Protein AF-A0A3D3EU34-F1 (afdb_monomer)

Mean predicted aligned error: 6.35 Å

pLDDT: mean 91.41, std 7.53, range [53.91, 98.38]

Structure (mmCIF, N/CA/C/O backbone):
data_AF-A0A3D3EU34-F1
#
_entry.id   AF-A0A3D3EU34-F1
#
loop_
_atom_site.group_PDB
_atom_site.id
_atom_site.type_symbol
_atom_site.label_atom_id
_atom_site.label_alt_id
_atom_site.label_comp_id
_atom_site.label_asym_id
_atom_site.label_entity_id
_atom_site.label_seq_id
_atom_site.pdbx_PDB_ins_code
_atom_site.Cartn_x
_atom_site.Cartn_y
_atom_site.Cartn_z
_atom_site.occupancy
_atom_site.B_iso_or_equiv
_atom_site.auth_seq_id
_atom_site.auth_comp_id
_atom_site.auth_asym_id
_atom_site.auth_atom_id
_atom_site.pdbx_PDB_model_num
ATOM 1 N N . VAL A 1 1 ? 16.145 14.648 -10.984 1.00 68.50 1 VAL A N 1
ATOM 2 C CA . VAL A 1 1 ? 16.541 14.196 -12.340 1.00 68.50 1 VAL A CA 1
ATOM 3 C C . VAL A 1 1 ? 16.519 12.679 -12.336 1.00 68.50 1 VAL A C 1
ATOM 5 O O . VAL A 1 1 ? 16.939 12.104 -11.338 1.00 68.50 1 VAL A O 1
ATOM 8 N N . LEU A 1 2 ? 15.967 12.053 -13.376 1.00 76.50 2 LEU A N 1
ATOM 9 C CA . LEU A 1 2 ? 15.844 10.598 -13.466 1.00 76.50 2 LEU A CA 1
ATOM 10 C C . LEU A 1 2 ? 17.218 9.946 -13.687 1.00 76.50 2 LEU A C 1
ATOM 12 O O . LEU A 1 2 ? 17.964 10.387 -14.557 1.00 76.50 2 LEU A O 1
ATOM 16 N N . ASN A 1 3 ? 17.540 8.887 -12.942 1.00 87.19 3 ASN A N 1
ATOM 17 C CA . ASN A 1 3 ? 18.681 8.023 -13.256 1.00 87.19 3 ASN A CA 1
ATOM 18 C C . ASN A 1 3 ? 18.240 6.933 -14.248 1.00 87.19 3 ASN A C 1
ATOM 20 O O . ASN A 1 3 ? 17.954 5.803 -13.852 1.00 87.19 3 ASN A O 1
ATOM 24 N N . GLU A 1 4 ? 18.132 7.294 -15.527 1.00 90.69 4 GLU A N 1
ATOM 25 C CA . GLU A 1 4 ? 17.635 6.391 -16.572 1.00 90.69 4 GLU A CA 1
ATOM 26 C C . GLU A 1 4 ? 18.491 5.122 -16.716 1.00 90.69 4 GLU A C 1
ATOM 28 O O . GLU A 1 4 ? 17.944 4.023 -16.800 1.00 90.69 4 GLU A O 1
ATOM 33 N N . GLU A 1 5 ? 19.820 5.250 -16.678 1.00 93.69 5 GLU A N 1
ATOM 34 C CA . GLU A 1 5 ? 20.745 4.115 -16.797 1.00 93.69 5 GLU A CA 1
ATOM 35 C C . GLU A 1 5 ? 20.518 3.084 -15.683 1.00 93.69 5 GLU A C 1
ATOM 37 O O . GLU A 1 5 ? 20.372 1.891 -15.954 1.00 93.69 5 GLU A O 1
ATOM 42 N N . GLY A 1 6 ? 20.401 3.547 -14.434 1.00 92.12 6 GLY A N 1
ATOM 43 C CA . GLY 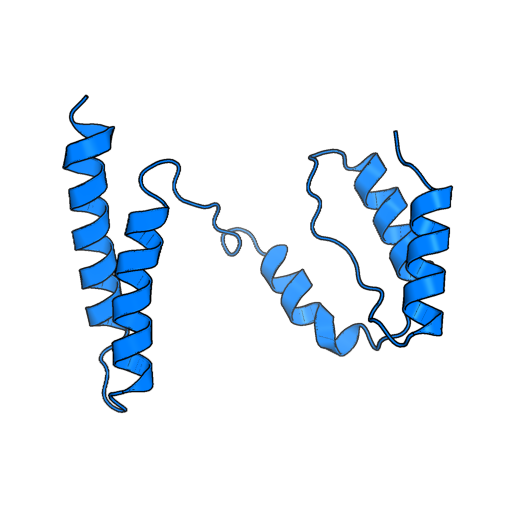A 1 6 ? 20.121 2.673 -13.295 1.00 92.12 6 GLY A CA 1
ATOM 44 C C . GLY A 1 6 ? 18.772 1.960 -13.411 1.00 92.12 6 GLY A C 1
ATOM 45 O O . GLY A 1 6 ? 18.663 0.782 -13.070 1.00 92.12 6 GLY A O 1
ATOM 46 N N . ILE A 1 7 ? 17.750 2.643 -13.933 1.00 91.81 7 ILE A N 1
ATOM 47 C CA . ILE A 1 7 ? 16.418 2.053 -14.126 1.00 91.81 7 ILE A CA 1
ATOM 48 C C . ILE A 1 7 ? 16.444 0.993 -15.224 1.00 91.81 7 ILE A C 1
ATOM 50 O O . ILE A 1 7 ? 15.888 -0.085 -15.026 1.00 91.81 7 ILE A O 1
ATOM 54 N N . ARG A 1 8 ? 17.115 1.257 -16.350 1.00 95.44 8 ARG A N 1
ATOM 55 C CA . ARG A 1 8 ? 17.285 0.274 -17.429 1.00 95.44 8 ARG A CA 1
ATOM 56 C C . ARG A 1 8 ? 18.034 -0.963 -16.943 1.00 95.44 8 ARG A C 1
ATOM 58 O O . ARG A 1 8 ? 17.572 -2.076 -17.179 1.00 95.44 8 ARG A O 1
ATOM 65 N N . ALA A 1 9 ? 19.134 -0.778 -16.212 1.00 96.69 9 ALA A N 1
ATOM 66 C CA . ALA A 1 9 ? 19.899 -1.882 -15.634 1.00 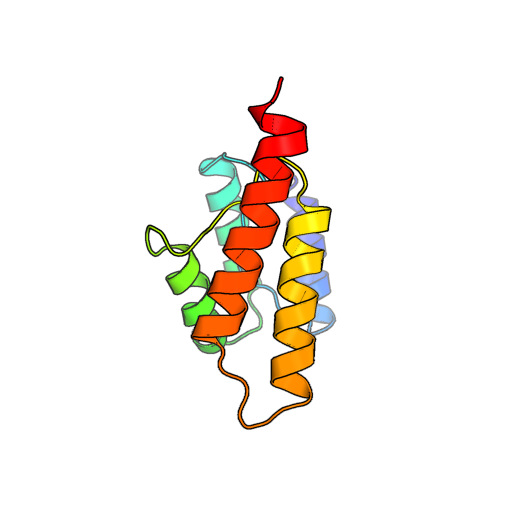96.69 9 ALA A CA 1
ATOM 67 C C . ALA A 1 9 ? 19.048 -2.728 -14.669 1.00 96.69 9 ALA A C 1
ATOM 69 O O . ALA A 1 9 ? 19.056 -3.956 -14.752 1.00 96.69 9 ALA A O 1
ATOM 70 N N . ASN A 1 10 ? 18.263 -2.083 -13.800 1.00 95.12 10 ASN A N 1
ATOM 71 C CA . ASN A 1 10 ? 17.346 -2.775 -12.896 1.00 95.12 10 ASN A CA 1
ATOM 72 C C . ASN A 1 10 ? 16.239 -3.528 -13.652 1.00 95.12 10 ASN A C 1
ATOM 74 O O . ASN A 1 10 ? 15.971 -4.687 -13.351 1.00 95.12 10 ASN A O 1
ATOM 78 N N . ASN A 1 11 ? 15.598 -2.892 -14.634 1.00 96.44 11 ASN A N 1
ATOM 79 C CA . ASN A 1 11 ? 14.524 -3.520 -15.399 1.00 96.44 11 ASN A CA 1
ATOM 80 C C . ASN A 1 11 ? 15.040 -4.719 -16.207 1.00 96.44 11 ASN A C 1
ATOM 82 O O . ASN A 1 11 ? 14.383 -5.757 -16.223 1.00 96.44 11 ASN A O 1
ATOM 86 N N . GLN A 1 12 ? 16.230 -4.620 -16.809 1.00 97.69 12 GLN A N 1
ATOM 87 C CA . GLN A 1 12 ? 16.866 -5.753 -17.483 1.00 97.69 12 GLN A CA 1
ATOM 88 C C . GLN A 1 12 ? 17.135 -6.902 -16.506 1.00 97.69 12 GLN A C 1
ATOM 90 O O . GLN A 1 12 ? 16.769 -8.038 -16.788 1.00 97.69 12 GLN A O 1
ATOM 95 N N . TYR A 1 13 ? 17.690 -6.606 -15.326 1.00 98.00 13 TYR A N 1
ATOM 96 C CA . TYR A 1 13 ? 17.873 -7.608 -14.276 1.00 98.00 13 TYR A CA 1
ATOM 97 C C . TYR A 1 13 ? 16.548 -8.288 -13.896 1.00 98.00 13 TYR A C 1
ATOM 99 O O . TYR A 1 13 ? 16.504 -9.511 -13.749 1.00 98.00 13 TYR A O 1
ATOM 107 N N . CYS A 1 14 ? 15.457 -7.527 -13.768 1.00 97.69 14 CYS A N 1
ATOM 108 C CA . CYS A 1 14 ? 14.138 -8.086 -13.487 1.00 97.69 14 CYS A CA 1
ATOM 109 C C . CYS A 1 14 ? 13.670 -9.041 -14.592 1.00 97.69 14 CYS A C 1
ATOM 111 O O . CYS A 1 14 ? 13.232 -10.148 -14.282 1.00 97.69 14 CYS A O 1
ATOM 113 N N . VAL A 1 15 ? 13.820 -8.654 -15.862 1.00 97.75 15 VAL A N 1
ATOM 114 C CA . VAL A 1 15 ? 13.508 -9.518 -17.011 1.00 97.75 15 VAL A CA 1
ATOM 115 C C . VAL A 1 15 ? 14.317 -10.814 -16.953 1.00 97.75 15 VAL A C 1
ATOM 117 O O . VAL A 1 15 ? 13.728 -11.895 -17.002 1.00 97.75 15 VAL A O 1
ATOM 120 N N . ASP A 1 16 ? 15.634 -10.715 -16.765 1.00 98.31 16 ASP A N 1
ATOM 121 C CA . ASP A 1 16 ? 16.559 -11.856 -16.760 1.00 98.31 16 ASP A CA 1
ATOM 122 C C . ASP A 1 16 ? 16.274 -12.855 -15.625 1.00 98.31 16 ASP A C 1
ATOM 124 O O . ASP A 1 16 ? 16.564 -14.044 -15.749 1.00 98.31 16 ASP A O 1
ATOM 128 N N . ASN A 1 17 ? 15.685 -12.385 -14.520 1.00 98.12 17 ASN A N 1
ATOM 129 C CA . ASN A 1 17 ? 15.389 -13.190 -13.333 1.00 98.12 17 ASN A CA 1
ATOM 130 C C . ASN A 1 17 ? 13.894 -13.522 -13.174 1.00 98.12 17 ASN A C 1
ATOM 132 O O . ASN A 1 17 ? 13.495 -14.064 -12.143 1.00 98.12 17 ASN A O 1
ATOM 136 N N . GLY A 1 18 ? 13.053 -13.204 -14.166 1.00 96.56 18 GLY A N 1
ATOM 137 C CA . GLY A 1 18 ? 11.611 -13.471 -14.110 1.00 96.56 18 GLY A CA 1
ATOM 138 C C . GLY A 1 18 ? 10.860 -12.663 -13.043 1.00 96.56 18 GLY A C 1
ATOM 139 O O . GLY A 1 18 ? 9.791 -13.072 -12.592 1.00 96.56 18 GLY A O 1
ATOM 140 N N . ILE A 1 19 ? 11.412 -11.525 -12.623 1.00 97.00 19 ILE A N 1
ATOM 141 C CA . ILE A 1 19 ? 10.769 -10.586 -11.704 1.00 97.00 19 ILE A CA 1
ATOM 142 C C . ILE A 1 19 ? 9.846 -9.677 -12.533 1.00 97.00 19 ILE A C 1
ATOM 144 O O . ILE A 1 19 ? 10.305 -9.117 -13.532 1.00 97.00 19 ILE A O 1
ATOM 148 N N . PRO A 1 20 ? 8.568 -9.499 -12.153 1.00 95.75 20 PRO A N 1
ATOM 149 C CA . PRO A 1 20 ? 7.646 -8.629 -12.876 1.00 95.75 20 PRO A CA 1
ATOM 150 C C . PRO A 1 20 ? 8.148 -7.188 -13.005 1.00 95.75 20 PRO A C 1
ATOM 152 O O . PRO A 1 20 ? 8.420 -6.525 -12.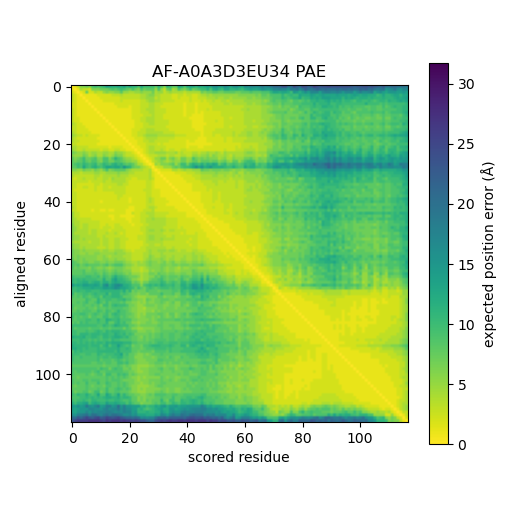002 1.00 95.75 20 PRO A O 1
ATOM 155 N N . VAL A 1 21 ? 8.189 -6.679 -14.236 1.00 96.19 21 VAL A N 1
ATOM 156 C CA . VAL A 1 21 ? 8.362 -5.252 -14.525 1.00 96.19 21 VAL A CA 1
ATOM 157 C C . VAL A 1 21 ? 6.987 -4.640 -14.789 1.00 96.19 21 VAL A C 1
ATOM 159 O O . VAL A 1 21 ? 6.359 -4.881 -15.824 1.00 96.19 21 VAL A O 1
ATOM 162 N N . ILE A 1 22 ? 6.512 -3.860 -13.819 1.00 93.94 22 ILE A N 1
ATOM 163 C CA . ILE A 1 22 ? 5.204 -3.192 -13.818 1.00 93.94 22 ILE A CA 1
ATOM 164 C C . ILE A 1 22 ? 5.364 -1.697 -13.489 1.00 93.94 22 ILE A C 1
ATOM 166 O O . ILE A 1 22 ? 6.379 -1.313 -12.896 1.00 93.94 22 ILE A O 1
ATOM 170 N N . PRO A 1 23 ? 4.383 -0.841 -13.839 1.00 90.06 23 PRO A N 1
ATOM 171 C CA . PRO A 1 23 ? 4.398 0.570 -13.462 1.00 90.06 23 PRO A CA 1
ATOM 172 C C . PRO A 1 23 ? 4.565 0.754 -11.952 1.00 90.06 23 PRO A C 1
ATOM 174 O O . PRO A 1 23 ? 3.988 0.010 -11.156 1.00 90.06 23 PRO A O 1
ATOM 177 N N . ARG A 1 24 ? 5.335 1.764 -11.543 1.00 83.88 24 ARG A N 1
ATOM 178 C CA . ARG A 1 24 ? 5.546 2.062 -10.122 1.00 83.88 24 ARG A CA 1
ATOM 179 C C . ARG A 1 24 ? 4.546 3.097 -9.628 1.00 83.88 24 ARG A C 1
ATOM 181 O O . ARG A 1 24 ? 4.160 4.019 -10.351 1.00 83.88 24 ARG A O 1
ATOM 188 N N . TYR A 1 25 ? 4.150 2.957 -8.365 1.00 82.19 25 TYR A N 1
ATOM 189 C CA . TYR A 1 25 ? 3.468 4.041 -7.676 1.00 82.19 25 TYR A CA 1
ATOM 190 C C . TYR A 1 25 ? 4.488 5.163 -7.418 1.00 82.19 25 TYR A C 1
ATOM 192 O O . TYR A 1 25 ? 5.544 4.886 -6.841 1.00 82.19 25 TYR A O 1
ATOM 200 N N . PRO A 1 26 ? 4.238 6.397 -7.882 1.00 77.00 26 PRO A N 1
ATOM 201 C CA . PRO A 1 26 ? 5.231 7.458 -7.804 1.00 77.00 26 PRO A CA 1
ATOM 202 C C . PRO A 1 26 ? 5.455 7.867 -6.344 1.00 77.00 26 PRO A C 1
ATOM 204 O O . PRO A 1 26 ? 4.517 8.228 -5.638 1.00 77.00 26 PRO A O 1
ATOM 207 N N . ALA A 1 27 ? 6.712 7.852 -5.900 1.00 74.56 27 ALA A N 1
ATOM 208 C CA . ALA A 1 27 ? 7.104 8.382 -4.590 1.00 74.56 27 ALA A CA 1
ATOM 209 C C . ALA A 1 27 ? 7.264 9.919 -4.596 1.00 74.56 27 ALA A C 1
ATOM 211 O O . ALA A 1 27 ? 7.480 10.536 -3.556 1.00 74.56 27 ALA A O 1
ATOM 212 N N . TRP A 1 28 ? 7.169 10.545 -5.772 1.00 76.25 28 TRP A N 1
ATOM 213 C CA . TRP A 1 28 ? 7.384 11.972 -6.011 1.00 76.25 28 TRP A CA 1
ATOM 214 C C . TRP A 1 28 ? 6.278 12.543 -6.898 1.00 76.25 28 TRP A C 1
ATOM 216 O O . TRP A 1 28 ? 5.816 11.890 -7.827 1.00 76.25 28 TRP A O 1
ATOM 226 N N . ALA A 1 29 ? 5.906 13.802 -6.664 1.00 75.38 29 ALA A N 1
ATOM 227 C CA . ALA A 1 29 ? 4.823 14.491 -7.373 1.00 75.38 29 ALA A CA 1
ATOM 228 C C . ALA A 1 29 ? 5.206 15.025 -8.774 1.00 75.38 29 ALA A C 1
ATOM 230 O O . ALA A 1 29 ? 4.576 15.950 -9.277 1.00 75.38 29 ALA A O 1
ATOM 231 N N . SER A 1 30 ? 6.272 14.510 -9.394 1.00 88.25 30 SER A N 1
ATOM 232 C CA . SER A 1 30 ? 6.722 14.980 -10.710 1.00 88.25 30 SER A CA 1
ATOM 233 C C . SER A 1 30 ? 6.111 14.140 -11.827 1.00 88.25 30 SER A C 1
ATOM 235 O O . SER A 1 30 ? 6.506 12.991 -12.029 1.00 88.25 30 SER A O 1
ATOM 237 N N . ASP A 1 31 ? 5.199 14.745 -12.586 1.00 86.44 31 ASP A N 1
ATOM 238 C CA . ASP A 1 31 ? 4.552 14.101 -13.736 1.00 86.44 31 ASP A CA 1
ATOM 239 C C . ASP A 1 31 ? 5.548 13.742 -14.846 1.00 86.44 31 ASP A C 1
ATOM 241 O O . ASP A 1 31 ? 5.434 12.687 -15.465 1.00 86.44 31 ASP A O 1
ATOM 245 N N . GLU A 1 32 ? 6.560 14.584 -15.073 1.00 87.94 32 GLU A N 1
ATOM 246 C CA . GLU A 1 32 ? 7.612 14.331 -16.065 1.00 87.94 32 GLU A CA 1
ATOM 247 C C . GLU A 1 32 ? 8.444 13.095 -15.698 1.00 87.94 32 GLU A C 1
ATOM 249 O O . GLU A 1 32 ? 8.642 12.207 -16.530 1.00 87.94 32 GLU A O 1
ATOM 254 N N . LEU A 1 33 ? 8.882 12.998 -14.435 1.00 86.25 33 LEU A N 1
ATOM 255 C CA . LEU A 1 33 ? 9.621 11.828 -13.958 1.00 86.25 33 LEU A CA 1
ATOM 256 C C . LEU A 1 33 ? 8.752 10.574 -14.021 1.00 86.25 33 LEU A C 1
ATOM 258 O O . LEU A 1 33 ? 9.224 9.532 -14.466 1.00 86.25 33 LEU A O 1
ATOM 262 N N . LYS A 1 34 ? 7.476 10.688 -13.642 1.00 87.56 34 LYS A N 1
ATOM 263 C CA . LYS A 1 34 ? 6.528 9.582 -13.733 1.00 87.56 34 LYS A CA 1
ATOM 264 C C . LYS A 1 34 ? 6.369 9.085 -15.170 1.00 87.56 34 LYS A C 1
ATOM 266 O O . LYS A 1 34 ? 6.432 7.881 -15.400 1.00 87.56 34 LYS A O 1
ATOM 271 N N . ALA A 1 35 ? 6.171 9.987 -16.129 1.00 88.88 35 ALA A N 1
ATOM 272 C CA . ALA A 1 35 ? 5.992 9.617 -17.529 1.00 88.88 35 ALA A CA 1
ATOM 273 C C . ALA A 1 35 ? 7.231 8.901 -18.089 1.00 88.88 35 ALA A C 1
ATOM 275 O O . ALA A 1 35 ? 7.101 7.901 -18.795 1.00 88.88 35 ALA A O 1
ATOM 276 N N . ALA A 1 36 ? 8.427 9.377 -17.735 1.00 89.38 36 ALA A N 1
ATOM 277 C CA . ALA A 1 36 ? 9.676 8.741 -18.131 1.00 89.38 36 ALA A CA 1
ATOM 278 C C . ALA A 1 36 ? 9.851 7.344 -17.495 1.00 89.38 36 ALA A C 1
ATOM 280 O O . ALA A 1 36 ? 10.256 6.405 -18.179 1.00 89.38 36 ALA A O 1
ATOM 281 N N . GLU A 1 37 ? 9.491 7.165 -16.219 1.00 89.75 37 GLU A N 1
ATOM 282 C CA . GLU A 1 37 ? 9.506 5.850 -15.558 1.00 89.75 37 GLU A CA 1
ATOM 283 C C . GLU A 1 37 ? 8.487 4.873 -16.153 1.00 89.75 37 GLU A C 1
ATOM 285 O O . GLU A 1 37 ? 8.823 3.711 -16.389 1.00 89.75 37 GLU A O 1
ATOM 290 N N . ASP A 1 38 ? 7.264 5.333 -16.428 1.00 90.81 38 ASP A N 1
ATOM 291 C CA . ASP A 1 38 ? 6.203 4.512 -17.017 1.00 90.81 38 ASP A CA 1
ATOM 292 C C . ASP A 1 38 ? 6.589 4.046 -18.435 1.00 90.81 38 ASP A C 1
ATOM 294 O O . ASP A 1 38 ? 6.331 2.896 -18.801 1.00 90.81 38 ASP A O 1
ATOM 298 N N . ALA A 1 39 ? 7.268 4.896 -19.218 1.00 92.81 39 ALA A N 1
ATOM 299 C CA . ALA A 1 39 ? 7.790 4.529 -20.535 1.00 92.81 39 ALA A CA 1
ATOM 300 C C . ALA A 1 39 ? 8.839 3.405 -20.447 1.00 92.81 39 ALA A C 1
ATOM 302 O O . ALA A 1 39 ? 8.742 2.414 -21.174 1.00 92.81 39 ALA A O 1
ATOM 303 N N . LEU A 1 40 ? 9.789 3.514 -19.510 1.00 93.44 40 LEU A N 1
ATOM 304 C CA . LEU A 1 40 ? 10.805 2.481 -19.271 1.00 93.44 40 LEU A CA 1
ATOM 305 C C . LEU A 1 40 ? 10.195 1.186 -18.717 1.00 93.44 40 LEU A C 1
ATOM 307 O O . LEU A 1 40 ? 10.641 0.099 -19.064 1.00 93.44 40 LEU A O 1
ATOM 311 N N . ALA A 1 41 ? 9.177 1.263 -17.858 1.00 92.75 41 ALA A N 1
ATOM 312 C CA . ALA A 1 41 ? 8.485 0.072 -17.368 1.00 92.75 41 ALA A CA 1
ATOM 313 C C . ALA A 1 41 ? 7.737 -0.656 -18.498 1.00 92.75 41 ALA A C 1
ATOM 315 O O . ALA A 1 41 ? 7.754 -1.882 -18.550 1.00 92.75 41 ALA A O 1
ATOM 316 N N . SER A 1 42 ? 7.122 0.090 -19.421 1.00 94.50 42 SER A N 1
ATOM 317 C CA . SER A 1 42 ? 6.435 -0.467 -20.593 1.00 94.50 42 SER A CA 1
ATOM 318 C C . SER A 1 42 ? 7.401 -1.178 -21.548 1.00 94.50 42 SER A C 1
ATOM 320 O O . SER A 1 42 ? 7.111 -2.283 -22.000 1.00 94.50 42 SER A O 1
ATOM 322 N N . GLU A 1 43 ? 8.573 -0.585 -21.808 1.00 95.75 43 GLU A N 1
ATOM 323 C CA . GLU A 1 43 ? 9.615 -1.156 -22.679 1.00 95.75 43 GLU A CA 1
ATOM 324 C C . GLU A 1 43 ? 10.110 -2.528 -22.188 1.00 95.75 43 GLU A C 1
ATOM 326 O O . GLU A 1 43 ? 10.364 -3.419 -22.995 1.00 95.75 43 GLU A O 1
ATOM 331 N N . TYR A 1 44 ? 10.208 -2.711 -20.870 1.00 96.75 44 TYR A N 1
ATOM 332 C CA . TYR A 1 44 ? 10.740 -3.925 -20.244 1.00 96.75 44 TYR A CA 1
ATOM 333 C C . TYR A 1 44 ? 9.659 -4.845 -19.660 1.00 96.75 44 TYR A C 1
ATOM 335 O O . TYR A 1 44 ? 9.991 -5.823 -18.987 1.00 96.75 44 TYR A O 1
ATOM 343 N N . SER A 1 45 ? 8.372 -4.546 -19.865 1.00 96.62 45 SER A N 1
ATOM 344 C CA . SER A 1 45 ? 7.300 -5.325 -19.247 1.00 96.62 45 SER A CA 1
ATOM 345 C C . SER A 1 45 ? 7.330 -6.778 -19.725 1.00 96.62 45 SER A C 1
ATOM 347 O O . SER A 1 45 ? 7.254 -7.070 -20.917 1.00 96.62 45 SER A O 1
ATOM 349 N N . ASN A 1 46 ? 7.435 -7.700 -18.771 1.00 96.94 46 ASN A N 1
ATOM 350 C CA . ASN A 1 46 ? 7.540 -9.145 -18.988 1.00 96.94 46 ASN A CA 1
ATOM 351 C C . ASN A 1 46 ? 6.319 -9.915 -18.458 1.00 96.94 46 ASN A C 1
ATOM 353 O O . ASN A 1 46 ? 6.376 -11.132 -18.281 1.00 96.94 46 ASN A O 1
ATOM 357 N N . VAL A 1 47 ? 5.214 -9.214 -18.192 1.00 95.75 47 VAL A N 1
ATOM 358 C CA . VAL A 1 47 ? 3.972 -9.786 -17.663 1.00 95.75 47 VAL A CA 1
ATOM 359 C C . VAL A 1 47 ? 2.767 -9.374 -18.499 1.00 95.75 47 VAL A C 1
ATOM 361 O O . VAL A 1 47 ? 2.774 -8.361 -19.196 1.00 95.75 47 VAL A O 1
ATOM 364 N N . ASP A 1 48 ? 1.688 -10.146 -18.397 1.00 95.81 48 ASP A N 1
ATOM 365 C CA . ASP A 1 48 ? 0.400 -9.741 -18.948 1.00 95.81 48 AS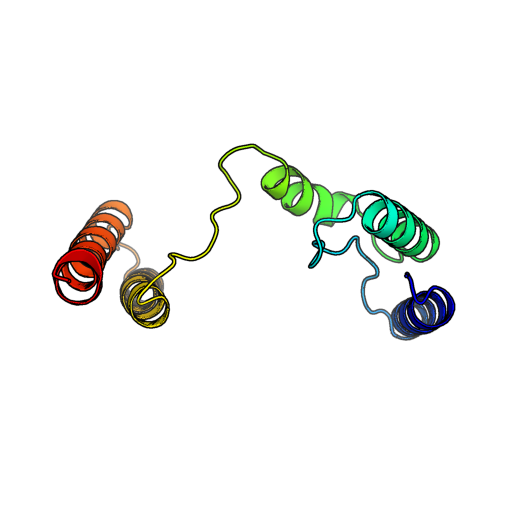P A CA 1
ATOM 366 C C . ASP A 1 48 ? -0.243 -8.681 -18.046 1.00 95.81 48 ASP A C 1
ATOM 368 O O . ASP A 1 48 ? -0.836 -8.990 -17.008 1.00 95.81 48 ASP A O 1
ATOM 372 N N . MET A 1 49 ? -0.149 -7.417 -18.463 1.00 93.88 49 MET A N 1
ATOM 373 C CA . MET A 1 49 ? -0.705 -6.283 -17.720 1.00 93.88 49 MET A CA 1
ATOM 374 C C . MET A 1 49 ? -2.213 -6.394 -17.462 1.00 93.88 49 MET A C 1
ATOM 376 O O . MET A 1 49 ? -2.704 -5.774 -16.518 1.00 93.88 49 MET A O 1
ATOM 380 N N . ARG A 1 50 ? -2.961 -7.226 -18.206 1.00 95.62 50 ARG A N 1
ATOM 381 C CA . ARG A 1 50 ? -4.382 -7.483 -17.910 1.00 95.62 50 ARG A CA 1
ATOM 382 C C . ARG A 1 50 ? -4.597 -8.024 -16.496 1.00 95.62 50 ARG A C 1
ATOM 384 O O . ARG A 1 50 ? -5.632 -7.733 -15.914 1.00 95.62 50 ARG A O 1
ATOM 391 N N . LEU A 1 51 ? -3.623 -8.744 -15.935 1.00 94.38 51 LEU A N 1
ATOM 39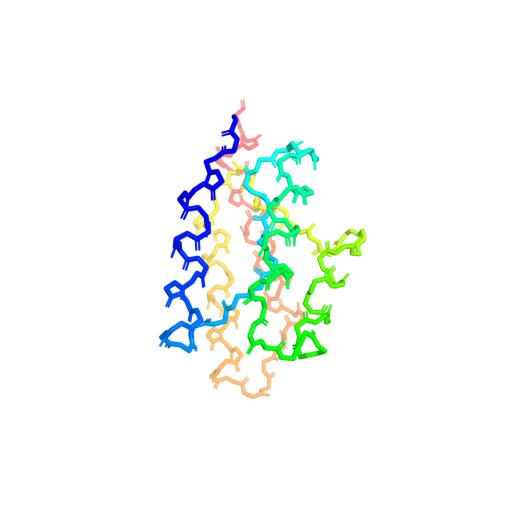2 C CA . LEU A 1 51 ? -3.678 -9.286 -14.572 1.00 94.38 51 LEU A CA 1
ATOM 393 C C . LEU A 1 51 ? -3.448 -8.225 -13.479 1.00 94.38 51 LEU A C 1
ATOM 395 O O . LEU A 1 51 ? -3.727 -8.482 -12.313 1.00 94.38 51 LEU A O 1
ATOM 399 N N . TYR A 1 52 ? -2.950 -7.040 -13.845 1.00 92.62 52 TYR A N 1
ATOM 400 C CA . TYR A 1 52 ? -2.588 -5.959 -12.917 1.00 92.62 52 TYR A CA 1
ATOM 401 C C . TYR A 1 52 ? -3.436 -4.697 -13.102 1.00 92.62 52 TYR A C 1
ATOM 403 O O . TYR A 1 52 ? -3.474 -3.837 -12.221 1.00 92.62 52 TYR A O 1
ATOM 411 N N . ASN A 1 53 ? -4.116 -4.564 -14.244 1.00 92.12 53 ASN A N 1
ATOM 412 C CA . ASN A 1 53 ? -4.881 -3.370 -14.591 1.00 92.12 53 ASN A CA 1
ATOM 413 C C . ASN A 1 53 ? -5.937 -3.015 -13.541 1.00 92.12 53 ASN A C 1
ATOM 415 O O . ASN A 1 53 ? -6.098 -1.835 -13.250 1.00 92.12 53 ASN A O 1
ATOM 419 N N . ASP A 1 54 ? -6.605 -3.999 -12.937 1.00 94.00 54 ASP A N 1
ATOM 420 C CA . ASP A 1 54 ? -7.626 -3.741 -11.914 1.00 94.00 54 ASP A CA 1
ATOM 421 C C . ASP A 1 54 ? -7.044 -2.997 -10.708 1.00 94.00 54 ASP A C 1
ATOM 423 O O . ASP A 1 54 ? -7.601 -1.985 -10.286 1.00 94.00 54 ASP A O 1
ATOM 427 N N . TYR A 1 55 ? -5.871 -3.416 -10.223 1.00 90.88 55 TYR A N 1
ATOM 428 C CA . TYR A 1 55 ? -5.156 -2.722 -9.151 1.00 90.88 55 TYR A CA 1
ATOM 429 C C . TYR A 1 55 ? -4.846 -1.267 -9.536 1.00 90.88 55 TYR A C 1
ATOM 431 O O . TYR A 1 55 ? -5.224 -0.336 -8.824 1.00 90.88 55 TYR A O 1
ATOM 439 N N . PHE A 1 56 ? -4.231 -1.042 -10.702 1.00 89.88 56 PHE A N 1
ATOM 440 C CA . PHE A 1 56 ? -3.870 0.311 -11.141 1.00 89.88 56 PHE A CA 1
ATOM 441 C C . PHE A 1 56 ? -5.083 1.193 -11.472 1.00 89.88 56 PHE A C 1
ATOM 443 O O . PHE A 1 56 ? -5.009 2.413 -11.323 1.00 89.88 56 PHE A O 1
ATOM 450 N N . ASN A 1 57 ? -6.201 0.613 -11.907 1.00 91.69 57 ASN A N 1
ATOM 451 C CA . ASN A 1 57 ? -7.446 1.334 -12.167 1.00 91.69 57 ASN A CA 1
ATOM 452 C C . ASN A 1 57 ? -8.146 1.735 -10.864 1.00 91.69 57 ASN A C 1
ATOM 454 O O . ASN A 1 57 ? -8.621 2.867 -10.745 1.00 91.69 57 ASN A O 1
ATOM 458 N N . ILE A 1 58 ? -8.153 0.848 -9.863 1.00 91.50 58 ILE A N 1
ATOM 459 C CA . ILE A 1 58 ? -8.676 1.145 -8.525 1.00 91.50 58 ILE A CA 1
ATOM 460 C C . ILE A 1 58 ? -7.926 2.330 -7.916 1.00 91.50 58 ILE A C 1
ATOM 462 O O . ILE A 1 58 ? -8.575 3.242 -7.410 1.00 91.50 58 ILE A O 1
ATOM 466 N N . LEU A 1 59 ? -6.594 2.371 -8.031 1.00 86.81 59 LEU A N 1
ATOM 467 C CA . LEU A 1 59 ? -5.777 3.481 -7.520 1.00 86.81 59 LEU A CA 1
ATOM 468 C C . LEU A 1 59 ? -6.080 4.831 -8.186 1.00 86.81 59 LEU A C 1
ATOM 470 O O . LEU A 1 59 ? -5.961 5.871 -7.546 1.00 86.81 59 LEU A O 1
ATOM 474 N N . LYS A 1 60 ? -6.473 4.829 -9.466 1.00 85.69 60 LYS A N 1
ATOM 475 C CA . LYS A 1 60 ? -6.834 6.045 -10.217 1.00 85.69 60 LYS A CA 1
ATOM 476 C C . LYS A 1 60 ? -8.249 6.536 -9.918 1.00 85.69 60 LYS A C 1
ATOM 478 O O . LYS A 1 60 ? -8.605 7.642 -10.316 1.00 85.69 60 LYS A O 1
ATOM 483 N N . THR A 1 61 ? -9.071 5.717 -9.267 1.00 91.19 61 THR A N 1
ATOM 484 C CA . THR A 1 61 ? -10.455 6.073 -8.957 1.00 91.19 61 THR A CA 1
ATOM 485 C C . THR A 1 61 ? -10.471 7.064 -7.785 1.00 91.19 61 THR A C 1
ATOM 487 O O . THR A 1 61 ? -9.961 6.734 -6.709 1.00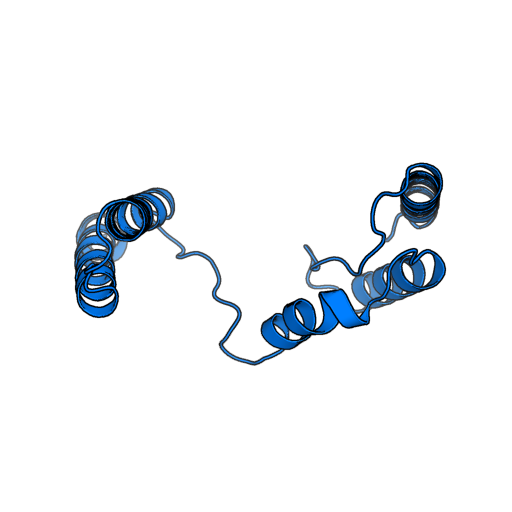 91.19 61 THR A O 1
ATOM 490 N N . PRO A 1 62 ? -11.040 8.274 -7.952 1.00 89.12 62 PRO A N 1
ATOM 491 C CA . PRO A 1 62 ? -11.096 9.263 -6.880 1.00 89.12 62 PRO A CA 1
ATOM 492 C C . PRO A 1 62 ? -11.750 8.701 -5.612 1.00 89.12 62 PRO A C 1
ATOM 494 O O . PRO A 1 62 ? -12.828 8.116 -5.670 1.00 89.12 62 PRO A O 1
ATOM 497 N N . GLY A 1 63 ? -11.097 8.891 -4.464 1.00 87.94 63 GLY A N 1
ATOM 498 C CA . GLY A 1 63 ? -11.590 8.446 -3.155 1.00 87.94 63 GLY A CA 1
ATOM 499 C C . GLY A 1 63 ? -11.211 7.017 -2.746 1.00 87.94 63 GLY A C 1
ATOM 500 O O . GLY A 1 63 ? -11.388 6.682 -1.571 1.00 87.94 63 GLY A O 1
ATOM 501 N N . ASN A 1 64 ? -10.655 6.210 -3.660 1.00 88.50 64 ASN A N 1
ATOM 502 C CA . ASN A 1 64 ? -10.175 4.859 -3.343 1.00 88.50 64 ASN A CA 1
ATOM 503 C C . ASN A 1 64 ? -8.812 4.869 -2.648 1.00 88.50 64 ASN A C 1
ATOM 505 O O . ASN A 1 64 ? -8.590 4.091 -1.725 1.00 88.50 64 ASN A O 1
ATOM 509 N N . LEU A 1 65 ? -7.899 5.746 -3.076 1.00 84.75 65 LEU A N 1
ATOM 510 C CA . LEU A 1 65 ? -6.639 5.934 -2.370 1.00 84.75 65 LEU A CA 1
ATOM 511 C C . LEU A 1 65 ? -6.893 6.740 -1.092 1.00 84.75 65 LEU A C 1
ATOM 513 O O . LEU A 1 65 ? -7.385 7.869 -1.150 1.00 84.75 65 LEU A O 1
ATOM 517 N N . ARG A 1 66 ? -6.532 6.161 0.053 1.00 83.06 66 ARG A N 1
ATOM 518 C CA . ARG A 1 66 ? -6.582 6.821 1.356 1.00 83.06 66 ARG A CA 1
ATOM 519 C C . ARG A 1 66 ? -5.161 6.939 1.904 1.00 83.06 66 ARG A C 1
ATOM 521 O O . ARG A 1 66 ? -4.509 5.905 2.039 1.00 83.06 66 ARG A O 1
ATOM 528 N N . PRO A 1 67 ? -4.653 8.162 2.140 1.00 79.75 67 PRO A N 1
ATOM 529 C CA . PRO A 1 67 ? -3.382 8.328 2.829 1.00 79.75 67 PRO A CA 1
ATOM 530 C C . PRO A 1 67 ? -3.501 7.806 4.263 1.00 79.75 67 PRO A C 1
ATOM 532 O O . PRO A 1 67 ? -4.602 7.716 4.806 1.00 79.75 67 PRO A O 1
ATOM 535 N N . GLU A 1 68 ? -2.362 7.468 4.860 1.00 79.94 68 GLU A N 1
ATOM 536 C CA . GLU A 1 68 ? -2.311 7.167 6.286 1.00 79.94 68 GLU A CA 1
ATOM 537 C C . GLU A 1 68 ? -2.726 8.393 7.105 1.00 79.94 68 GLU A C 1
ATOM 539 O O . GLU A 1 68 ? -2.508 9.541 6.704 1.00 79.94 68 GLU A O 1
ATOM 544 N N . GLU A 1 69 ? -3.331 8.135 8.260 1.00 81.56 69 GLU A N 1
ATOM 545 C CA . GLU A 1 69 ? -3.728 9.185 9.186 1.00 81.56 69 GLU A CA 1
ATOM 546 C C . GLU A 1 69 ? -2.486 9.880 9.776 1.00 81.56 69 GLU A C 1
ATOM 548 O O . GLU A 1 69 ? -1.501 9.206 10.100 1.00 81.56 69 GLU A O 1
ATOM 553 N N . PRO A 1 70 ? -2.504 11.220 9.920 1.00 78.75 70 PRO A N 1
ATOM 554 C CA . PRO A 1 70 ? -1.310 12.017 10.215 1.00 78.75 70 PRO A CA 1
ATOM 555 C C . PRO A 1 70 ? -0.767 11.854 11.642 1.00 78.75 70 PRO A C 1
ATOM 557 O O . PRO A 1 70 ? 0.333 12.326 11.926 1.00 78.75 70 PRO A O 1
ATOM 560 N N . GLY A 1 71 ? -1.516 11.218 12.543 1.00 87.81 71 GLY A N 1
ATOM 561 C CA . GLY A 1 71 ? -1.106 10.954 13.919 1.00 87.81 71 GLY A CA 1
ATOM 562 C C . GLY A 1 71 ? -1.426 9.521 14.310 1.00 87.81 71 GLY A C 1
ATOM 563 O O . GLY A 1 71 ? -2.354 8.938 13.773 1.00 87.81 71 GLY A O 1
ATOM 564 N N . GLU A 1 72 ? -0.657 8.957 15.241 1.00 90.62 72 GLU A N 1
ATOM 565 C CA . GLU A 1 72 ? -0.947 7.654 15.862 1.00 90.62 72 GLU A CA 1
ATOM 566 C C . GLU A 1 72 ? -1.182 6.498 14.869 1.00 90.62 72 GLU A C 1
ATOM 568 O O . GLU A 1 72 ? -1.928 5.560 15.144 1.00 90.62 72 GLU A O 1
ATOM 573 N N . THR A 1 73 ? -0.507 6.510 13.715 1.00 90.25 73 THR A N 1
ATOM 574 C CA . THR A 1 73 ? -0.663 5.496 12.657 1.00 90.25 73 THR A CA 1
ATOM 575 C C . THR A 1 73 ? -0.432 4.065 13.164 1.00 90.25 73 THR A C 1
ATOM 577 O O . THR A 1 73 ? -1.088 3.121 12.728 1.00 90.25 73 THR A O 1
ATOM 580 N N . GLN A 1 74 ? 0.461 3.886 14.141 1.00 91.31 74 GLN A N 1
ATOM 581 C CA . GLN A 1 74 ? 0.686 2.583 14.776 1.00 91.31 74 GLN A CA 1
ATOM 582 C C . GLN A 1 74 ? -0.553 2.089 15.536 1.00 91.31 74 GLN A C 1
ATOM 584 O O . GLN A 1 74 ? -0.863 0.897 15.499 1.00 91.31 74 GLN A O 1
ATOM 589 N N . GLU A 1 75 ? -1.294 2.994 16.174 1.00 94.31 75 GLU A N 1
ATOM 590 C CA . GLU A 1 75 ? -2.543 2.665 16.857 1.00 94.31 75 GLU A CA 1
ATOM 591 C C . GLU A 1 75 ? -3.667 2.359 15.866 1.00 94.31 75 GLU A C 1
ATOM 593 O O . GLU A 1 75 ? -4.436 1.426 16.099 1.00 94.31 75 GLU A O 1
ATOM 598 N N . LEU A 1 76 ? -3.717 3.047 14.717 1.00 93.56 76 LEU A N 1
ATOM 599 C CA . LEU A 1 76 ? -4.617 2.680 13.617 1.00 93.56 76 LEU A CA 1
ATOM 600 C C . LEU A 1 76 ? -4.397 1.215 13.204 1.00 93.56 76 LEU A C 1
ATOM 602 O O . LEU A 1 76 ? -5.339 0.419 13.188 1.00 93.56 76 LEU A O 1
ATOM 606 N N . TYR A 1 77 ? -3.146 0.830 12.927 1.00 94.62 77 TYR A N 1
ATOM 607 C CA . TYR A 1 77 ? -2.813 -0.550 12.562 1.00 94.62 77 TYR A CA 1
ATOM 608 C C . TYR A 1 77 ? -3.093 -1.550 13.693 1.00 94.62 77 TYR A C 1
ATOM 610 O O . TYR A 1 77 ? -3.505 -2.681 13.418 1.00 94.62 77 TYR A O 1
ATOM 618 N N . SER A 1 78 ? -2.937 -1.146 14.956 1.00 96.00 78 SER A N 1
ATOM 619 C CA . SER A 1 78 ? -3.324 -1.950 16.123 1.00 96.00 78 SER A CA 1
ATOM 620 C C . SER A 1 78 ? -4.831 -2.247 16.131 1.00 96.00 78 SER A C 1
ATOM 622 O O . SER A 1 78 ? -5.234 -3.407 16.256 1.00 96.00 78 SER A O 1
ATOM 624 N N . GLN A 1 79 ? -5.681 -1.239 15.886 1.00 96.75 79 GLN A N 1
ATOM 625 C CA . GLN A 1 79 ? -7.132 -1.444 15.797 1.00 96.75 79 GLN A CA 1
ATOM 626 C C . GLN A 1 79 ? -7.517 -2.346 14.613 1.00 96.75 79 GLN A C 1
ATOM 628 O O . GLN A 1 79 ? -8.310 -3.274 14.780 1.00 96.75 79 GLN A O 1
ATOM 633 N N . LEU A 1 80 ? -6.911 -2.146 13.437 1.00 96.38 80 LEU A N 1
ATOM 634 C CA . LEU A 1 80 ? -7.156 -2.991 12.259 1.00 96.38 80 LEU A CA 1
ATOM 635 C C . LEU A 1 80 ? -6.702 -4.444 12.471 1.00 96.38 80 LEU A C 1
ATOM 637 O O . LEU A 1 80 ? -7.357 -5.380 12.009 1.00 96.38 80 LEU A O 1
ATOM 641 N N . THR A 1 81 ? -5.618 -4.654 13.220 1.00 97.50 81 THR A N 1
ATOM 642 C CA . THR A 1 81 ? -5.108 -5.989 13.560 1.00 97.5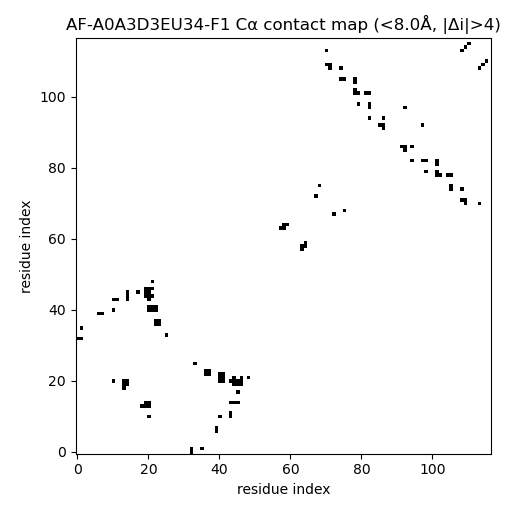0 81 THR A CA 1
ATOM 643 C C . THR A 1 81 ? -6.121 -6.798 14.374 1.00 97.50 81 THR A C 1
ATOM 645 O O . THR A 1 81 ? -6.230 -8.011 14.185 1.00 97.50 81 THR A O 1
ATOM 648 N N . ASN A 1 82 ? -6.919 -6.149 15.227 1.00 96.69 82 ASN A N 1
ATOM 649 C CA . ASN A 1 82 ? -7.999 -6.817 15.959 1.00 96.69 82 ASN A CA 1
ATOM 650 C C . ASN A 1 82 ? -9.114 -7.297 15.018 1.00 96.69 82 ASN A C 1
ATOM 652 O O . ASN A 1 82 ? -9.597 -8.421 15.160 1.00 9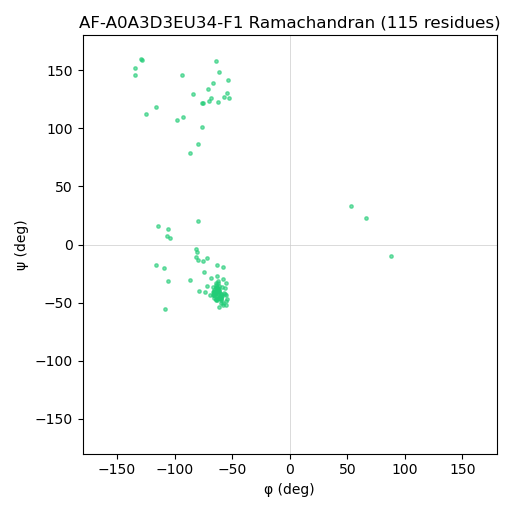6.69 82 ASN A O 1
ATOM 656 N N . VAL A 1 83 ? -9.481 -6.484 14.020 1.00 98.00 83 VAL A N 1
ATOM 657 C CA . VAL A 1 83 ? -10.480 -6.858 13.003 1.00 98.00 83 VAL A CA 1
ATOM 658 C C . VAL A 1 83 ? -9.993 -8.057 12.189 1.00 98.00 83 VAL A C 1
ATOM 660 O O . VAL A 1 83 ? -10.726 -9.032 12.032 1.00 98.00 83 VAL A O 1
ATOM 663 N N . LEU A 1 84 ? -8.742 -8.024 11.719 1.00 97.69 84 LEU A N 1
ATOM 664 C CA . LEU A 1 84 ? -8.147 -9.125 10.955 1.00 97.69 84 LEU A CA 1
ATOM 665 C C . LEU A 1 84 ? -8.129 -10.432 11.755 1.00 97.69 84 LEU A C 1
ATOM 667 O O . LEU A 1 84 ? -8.517 -11.475 11.231 1.00 97.69 84 LEU A O 1
ATOM 671 N N . GLN A 1 85 ? -7.725 -10.381 13.027 1.00 97.81 85 GLN A N 1
ATOM 672 C CA . GLN A 1 85 ? -7.736 -11.558 13.900 1.00 97.81 85 GLN A CA 1
ATOM 673 C C . GLN A 1 85 ? -9.144 -12.137 14.062 1.00 97.81 85 GLN A C 1
ATOM 675 O O . GLN A 1 85 ? -9.307 -13.354 13.973 1.00 97.81 85 GLN A O 1
ATOM 680 N N . ALA A 1 86 ? -10.161 -11.293 14.245 1.00 97.88 86 ALA A N 1
ATOM 681 C CA . ALA A 1 86 ? -11.544 -11.747 14.359 1.00 97.88 86 ALA A CA 1
ATOM 682 C C . ALA A 1 86 ? -12.032 -12.417 13.065 1.00 97.88 86 ALA A C 1
ATOM 684 O O . ALA A 1 86 ? -12.550 -13.527 13.115 1.00 97.88 86 ALA A O 1
ATOM 685 N N . VAL A 1 87 ? -11.791 -11.809 11.900 1.00 97.62 87 VAL A N 1
ATOM 686 C CA . VAL A 1 87 ? -12.203 -12.367 10.597 1.00 97.62 87 VAL A CA 1
ATOM 687 C C . VAL A 1 87 ? -11.525 -13.704 10.296 1.00 97.62 87 VAL A C 1
ATOM 689 O O . VAL A 1 87 ? -12.149 -14.608 9.744 1.00 97.62 87 VAL A O 1
ATOM 692 N N . LEU A 1 88 ? -10.248 -13.851 10.655 1.00 97.69 88 LEU A N 1
ATOM 693 C CA . LEU A 1 88 ? -9.501 -15.085 10.408 1.00 97.69 88 LEU A CA 1
ATOM 694 C C . LEU A 1 88 ? -9.888 -16.227 11.356 1.00 97.69 88 LEU A C 1
ATOM 696 O O . LEU A 1 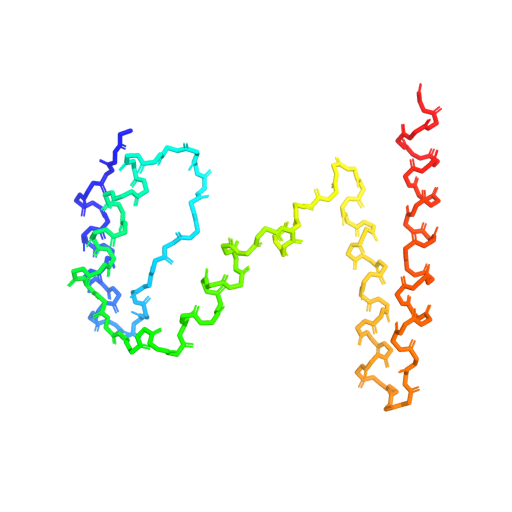88 ? -9.670 -17.391 11.018 1.00 97.69 88 LEU A O 1
ATOM 700 N N . THR A 1 89 ? -10.433 -15.918 12.534 1.00 98.00 89 THR A N 1
ATOM 701 C CA . THR A 1 89 ? -10.716 -16.918 13.578 1.00 98.00 89 THR A CA 1
ATOM 702 C C . THR A 1 89 ? -12.203 -17.198 13.784 1.00 98.00 89 THR A C 1
ATOM 704 O O . THR A 1 89 ? -12.546 -18.276 14.271 1.00 98.00 89 THR A O 1
ATOM 707 N N . ASP A 1 90 ? -13.089 -16.297 13.357 1.00 97.94 90 ASP A N 1
ATOM 708 C CA . ASP A 1 90 ? -14.537 -16.460 13.419 1.00 97.94 90 ASP A CA 1
ATOM 709 C C . ASP A 1 90 ? -15.180 -16.288 12.038 1.00 97.94 90 ASP A C 1
ATOM 711 O O . ASP A 1 90 ? -15.272 -15.197 11.477 1.00 97.94 90 ASP A O 1
ATOM 715 N N . LYS A 1 91 ? -15.719 -17.391 11.510 1.00 96.88 91 LYS A N 1
ATOM 716 C CA . LYS A 1 91 ? -16.448 -17.411 10.234 1.00 96.88 91 LYS A CA 1
ATOM 717 C C . LYS A 1 91 ? -17.724 -16.559 10.229 1.00 96.88 91 LYS A C 1
ATOM 719 O O . LYS A 1 91 ? -18.269 -16.311 9.158 1.00 96.88 91 LYS A O 1
ATOM 724 N N . ASN A 1 92 ? -18.239 -16.194 11.403 1.00 97.94 92 ASN A N 1
ATOM 725 C CA . ASN A 1 92 ? -19.442 -15.385 11.568 1.00 97.94 92 ASN A CA 1
ATOM 726 C C . ASN A 1 92 ? -19.114 -13.948 12.007 1.00 97.94 92 ASN A C 1
ATOM 728 O O . ASN A 1 92 ? -20.020 -13.241 12.447 1.00 97.94 92 ASN A O 1
ATOM 732 N N . ALA A 1 93 ? -17.846 -13.527 11.917 1.00 97.81 93 ALA A N 1
ATOM 733 C CA . ALA A 1 93 ? -17.421 -12.195 12.321 1.00 97.81 93 ALA A CA 1
ATOM 734 C C . ALA A 1 93 ? -18.269 -11.103 11.646 1.00 97.81 93 ALA A C 1
ATOM 736 O O . ALA A 1 93 ? -18.374 -11.034 10.418 1.00 97.81 93 ALA A O 1
ATOM 737 N N . ASP A 1 94 ? -18.843 -10.219 12.460 1.00 98.00 94 ASP A N 1
ATOM 738 C CA . ASP A 1 94 ? -19.576 -9.045 11.988 1.00 98.00 94 ASP A CA 1
ATOM 739 C C . ASP A 1 94 ? -18.577 -7.944 11.603 1.00 98.00 94 ASP A C 1
ATOM 741 O O . ASP A 1 94 ? -18.191 -7.101 12.414 1.00 98.00 94 ASP A O 1
ATOM 745 N N . ILE A 1 95 ? -18.103 -7.998 10.354 1.00 97.56 95 ILE A N 1
ATOM 746 C CA . ILE A 1 95 ? -17.094 -7.069 9.826 1.00 97.56 95 ILE A CA 1
ATOM 747 C C . ILE A 1 95 ? -17.539 -5.602 9.977 1.00 97.56 95 ILE A C 1
ATOM 749 O O . ILE A 1 95 ? -16.741 -4.812 10.485 1.00 97.56 95 ILE A O 1
ATOM 753 N N . PRO A 1 96 ? -18.772 -5.200 9.594 1.00 98.06 96 PRO A N 1
ATOM 754 C CA . PRO A 1 96 ? -19.242 -3.834 9.822 1.00 98.06 96 PRO A CA 1
ATOM 755 C C . PRO A 1 96 ? -19.150 -3.378 11.283 1.00 98.06 96 PRO A C 1
ATOM 757 O O . PRO A 1 96 ? -18.638 -2.286 11.539 1.00 98.06 96 PRO A O 1
ATOM 760 N N . ALA A 1 97 ? -19.599 -4.199 12.238 1.00 98.19 97 ALA A N 1
ATOM 761 C CA . ALA A 1 97 ? -19.543 -3.843 13.656 1.00 98.19 97 ALA A CA 1
ATOM 762 C C . ALA A 1 97 ? -18.097 -3.734 14.172 1.00 98.19 97 ALA A C 1
ATOM 764 O O . ALA A 1 97 ? -17.767 -2.804 14.909 1.00 98.19 97 ALA A O 1
ATOM 765 N N . LEU A 1 98 ? -17.216 -4.646 13.749 1.00 98.38 98 LEU A N 1
ATOM 766 C CA . LEU A 1 98 ? -15.792 -4.620 14.096 1.00 98.38 98 LEU A CA 1
ATOM 767 C C . LEU A 1 98 ? -15.096 -3.361 13.567 1.00 98.38 98 LEU A C 1
ATOM 769 O O . LEU A 1 98 ? -14.329 -2.732 14.295 1.00 98.38 98 LEU A O 1
ATOM 773 N N . MET A 1 99 ? -15.394 -2.964 12.327 1.00 97.94 99 MET A N 1
ATOM 774 C CA . MET A 1 99 ? -14.845 -1.746 11.730 1.00 97.94 99 MET A CA 1
ATOM 775 C C . MET A 1 99 ? -15.340 -0.485 12.446 1.00 97.94 99 MET A C 1
ATOM 777 O O . MET A 1 99 ? -14.538 0.407 12.703 1.00 97.94 99 MET A O 1
ATOM 781 N N . GLN A 1 100 ? -16.621 -0.419 12.828 1.00 98.12 100 GLN A N 1
ATOM 782 C CA . GLN A 1 100 ? -17.150 0.700 13.622 1.00 98.12 100 GLN A CA 1
ATOM 783 C C . GLN A 1 100 ? -16.480 0.804 14.996 1.00 98.12 100 GLN A C 1
ATOM 785 O O . GLN A 1 100 ? -16.183 1.903 15.459 1.00 98.12 100 GLN A O 1
ATOM 790 N N . ALA A 1 101 ? -16.223 -0.331 15.649 1.00 98.12 101 ALA A N 1
ATOM 791 C CA . ALA A 1 101 ? -15.529 -0.345 16.931 1.00 98.12 101 ALA A CA 1
ATOM 792 C C . ALA A 1 101 ? -14.068 0.117 16.797 1.00 98.12 101 ALA A C 1
ATOM 794 O O . ALA A 1 101 ? -13.601 0.909 17.615 1.00 98.12 101 ALA A O 1
ATOM 795 N N . ALA A 1 102 ? -13.359 -0.349 15.763 1.00 97.44 102 ALA A N 1
ATOM 796 C CA . ALA A 1 102 ? -11.991 0.072 15.469 1.00 97.44 102 ALA A CA 1
ATOM 797 C C . ALA A 1 102 ? -11.901 1.586 15.216 1.00 97.44 102 ALA A C 1
ATOM 799 O O . ALA A 1 102 ? -11.050 2.249 15.807 1.00 97.44 102 ALA A O 1
ATOM 800 N N . ASP A 1 103 ? -12.815 2.126 14.405 1.00 95.69 103 ASP A N 1
ATOM 801 C CA . ASP A 1 103 ? -12.920 3.557 14.105 1.00 95.69 103 ASP A CA 1
ATOM 802 C C . ASP A 1 103 ? -13.168 4.390 15.372 1.00 95.69 103 ASP A C 1
ATOM 804 O O . ASP A 1 103 ? -12.402 5.300 15.683 1.00 95.69 103 ASP A O 1
ATOM 808 N N . ALA A 1 104 ? -14.162 4.014 16.184 1.00 97.50 104 ALA A N 1
ATOM 809 C CA . ALA A 1 104 ? -14.477 4.719 17.426 1.00 97.50 104 ALA A CA 1
ATOM 810 C C . ALA A 1 104 ? -13.316 4.695 18.440 1.00 97.50 104 ALA A C 1
ATOM 812 O O . ALA A 1 104 ? -13.043 5.696 19.108 1.00 97.50 104 ALA A O 1
ATOM 813 N N . ASN A 1 105 ? -12.618 3.561 18.561 1.00 96.88 105 ASN A N 1
ATOM 814 C CA . ASN A 1 105 ? -11.453 3.441 19.437 1.00 96.88 105 ASN A CA 1
ATOM 815 C C . ASN A 1 105 ? -10.303 4.325 18.959 1.00 96.88 105 ASN A C 1
ATOM 817 O O . ASN A 1 105 ? -9.688 5.022 19.765 1.00 96.88 105 ASN A O 1
ATOM 821 N N . TYR A 1 106 ? -10.022 4.298 17.659 1.00 95.44 106 TYR A N 1
ATOM 822 C CA . TYR A 1 106 ? -8.955 5.086 17.070 1.00 95.44 106 TYR A CA 1
ATOM 823 C C . TYR A 1 106 ? -9.239 6.591 17.156 1.00 95.44 106 TYR A C 1
ATOM 825 O O . TYR A 1 106 ? -8.377 7.350 17.598 1.00 95.44 106 TYR A O 1
ATOM 833 N N . GLN A 1 107 ? -10.470 7.020 16.863 1.00 94.31 107 GLN A N 1
ATOM 834 C CA . GLN A 1 107 ? -10.880 8.415 17.020 1.00 94.31 107 GLN A CA 1
ATOM 835 C C . GLN A 1 107 ? -10.670 8.901 18.457 1.00 94.31 107 GLN A C 1
ATOM 837 O O . GLN A 1 107 ? -10.146 9.990 18.674 1.00 94.31 107 GLN A O 1
ATOM 842 N N . LYS A 1 108 ? -10.999 8.073 19.454 1.00 94.88 108 LYS A N 1
ATOM 843 C CA . LYS A 1 108 ? -10.750 8.410 20.859 1.00 94.88 108 LYS A CA 1
ATOM 844 C C . LYS A 1 108 ? -9.260 8.610 21.154 1.00 94.88 108 LYS A C 1
ATOM 846 O O . LYS A 1 108 ? -8.923 9.499 21.930 1.00 94.88 108 LYS A O 1
ATOM 851 N N . ILE A 1 109 ? -8.379 7.802 20.562 1.00 93.38 109 ILE A N 1
ATOM 852 C CA . ILE A 1 109 ? -6.925 7.960 20.707 1.00 93.38 109 ILE A CA 1
ATOM 853 C C . ILE A 1 109 ? -6.509 9.324 20.158 1.00 93.38 109 ILE A C 1
ATOM 855 O O . ILE A 1 109 ? -5.956 10.122 20.915 1.00 93.38 109 ILE A O 1
ATOM 859 N N . LEU A 1 110 ? -6.879 9.630 18.910 1.00 91.69 110 LEU A N 1
ATOM 860 C CA . LEU A 1 110 ? -6.596 10.925 18.285 1.00 91.69 110 LEU A CA 1
ATOM 861 C C . LEU A 1 110 ? -7.118 12.098 19.114 1.00 91.69 110 LEU A C 1
ATOM 863 O O . LEU A 1 110 ? -6.398 13.075 19.322 1.00 91.69 110 LEU A O 1
ATOM 867 N N . ASP A 1 111 ? -8.339 11.986 19.636 1.00 91.94 111 ASP A N 1
ATOM 868 C CA . ASP A 1 111 ? -8.942 13.025 20.465 1.00 91.94 111 ASP A CA 1
ATOM 869 C C . ASP A 1 111 ? -8.145 13.281 21.742 1.00 91.94 111 ASP A C 1
ATOM 871 O O . ASP A 1 111 ? -8.044 14.422 22.185 1.00 91.94 111 ASP A O 1
ATOM 875 N N . THR A 1 112 ? -7.553 12.238 22.328 1.00 89.06 112 THR A N 1
ATOM 876 C CA . THR A 1 112 ? -6.770 12.360 23.563 1.00 89.06 112 THR A CA 1
ATOM 877 C C . THR A 1 112 ? -5.303 12.728 23.367 1.00 89.06 112 THR A C 1
ATOM 879 O O . THR A 1 112 ? -4.739 13.364 24.256 1.00 89.06 112 THR A O 1
ATOM 882 N N . THR A 1 113 ? -4.667 12.335 22.262 1.00 84.19 113 THR A N 1
ATOM 883 C CA . THR A 1 113 ? -3.215 12.515 22.087 1.00 84.19 113 THR A CA 1
ATOM 884 C C . THR A 1 113 ? -2.858 13.640 21.124 1.00 84.19 113 THR A C 1
ATOM 886 O O . THR A 1 113 ? -1.849 14.315 21.340 1.00 84.19 113 THR A O 1
ATOM 889 N N . ILE A 1 114 ? -3.700 13.885 20.116 1.00 83.31 114 ILE A N 1
ATOM 890 C CA . ILE A 1 114 ? -3.462 14.879 19.065 1.00 83.31 114 ILE A CA 1
ATOM 891 C C . ILE A 1 114 ? -4.387 16.088 19.229 1.00 83.31 114 ILE A C 1
ATOM 893 O O . ILE A 1 114 ? -3.901 17.208 19.343 1.00 83.31 114 ILE A O 1
ATOM 897 N N . ASN A 1 115 ? -5.709 15.886 19.282 1.00 80.00 115 ASN A N 1
ATOM 898 C CA . ASN A 1 115 ? -6.682 16.992 19.255 1.00 80.00 115 ASN A CA 1
ATOM 899 C C . ASN A 1 115 ? -6.888 17.679 20.620 1.00 80.00 115 ASN A C 1
ATOM 901 O O . ASN A 1 115 ? -7.545 18.716 20.688 1.00 80.00 115 ASN A O 1
ATOM 905 N N . ALA A 1 116 ? -6.374 17.098 21.709 1.00 69.44 116 ALA A N 1
ATOM 906 C CA . ALA A 1 116 ? -6.419 17.685 23.051 1.00 69.44 116 ALA A CA 1
ATOM 907 C C . ALA A 1 116 ? -5.318 18.738 23.309 1.00 69.44 116 ALA A C 1
ATOM 909 O O . ALA A 1 116 ? -5.292 19.316 24.400 1.00 69.44 116 ALA A O 1
ATOM 910 N N . GLN A 1 117 ? -4.405 18.952 22.353 1.00 53.91 117 GLN A N 1
ATOM 911 C CA . GLN A 1 117 ? -3.342 19.967 22.395 1.00 53.91 117 GLN A CA 1
ATOM 912 C C . GLN A 1 117 ? -3.792 21.275 21.739 1.00 53.91 117 GLN A C 1
ATOM 914 O O . GLN A 1 117 ? -3.386 22.341 22.257 1.00 53.91 117 GLN A O 1
#

Foldseek 3Di:
DDPLVVLLVVLVVCLVVVNALDQDDDPDPDPVNSVSRRVSSVVSGPDDCVVVVVVVVLVVDPPSDDDQDPPPSVLLVVLVVVLVVCVVPDVPDPSVVSVVVSVVVVVVVCVPPPVVD

Nearest PDB structures (foldseek):
  4it5-assembly1_A  TM=2.261E-01  e=4.585E+00  Vibrio cholerae

Radius of gyration: 20.15 Å; Cα contacts (8 Å, |Δi|>4): 71; chains: 1; bounding box: 40×37×46 Å

Secondary structure (DSSP, 8-state):
---HHHHHHHHHHHHHTT----PPPPSS--HHHHHHHHHHHHHT--S-GGGTHHHHHHHHSTTT--PPPSS-HHHHHHHHHHHHHHHHH-TT--HHHHHHHHHHHHHHHHHHHTTT-

Sequence (117 aa):
VLNEEGIRANNQYCVDNGIPVIPRYPAWASDELKAAEDALASEYSNVDMRLYNDYFNILKTPGNLRPEEPGETQELYSQLTNVLQAVLTDKNADIPALMQAADANYQKILDTTINAQ

Solvent-accessible surface area (backbone atoms only — not comparable to full-atom values): 7073 Å² total; per-residue (Å²): 134,83,62,60,68,63,50,52,55,49,42,50,51,25,51,79,68,74,42,82,39,63,75,74,83,74,93,58,95,46,65,68,58,47,53,55,50,43,52,54,25,60,77,45,44,73,62,71,59,82,83,48,45,64,64,61,49,48,60,69,37,89,82,64,64,73,78,80,62,96,63,66,50,70,54,48,54,53,38,52,49,54,45,52,53,42,55,76,73,33,96,79,53,59,60,71,62,44,50,52,50,31,50,56,53,41,52,51,48,44,47,65,74,58,72,66,112